Protein AF-A0A077XNK5-F1 (afdb_monomer_lite)

Secondary structure (DSSP, 8-state):
-------SEEEEEEEEEEE---SS---EEEEEEEEEE----------------------

Sequence (59 aa):
MHVAYRADAVIGFSVNIDEISGKGTQMFMITAIGTPVLLNEIKHIQAEAVGRDIDGSVI

Foldseek 3Di:
DDDDDPAPDWPPKDWDWDFPDDDPDTDIDIDIDTDGHHDDDDPPPPPPPPPPPPPPDDD

Structure (mmCIF, N/CA/C/O backbone):
data_AF-A0A077XNK5-F1
#
_entry.id   AF-A0A077XNK5-F1
#
loop_
_atom_site.group_PDB
_atom_site.id
_atom_site.type_symbol
_atom_site.label_atom_id
_atom_site.label_alt_id
_atom_site.label_comp_id
_atom_site.label_asym_id
_atom_site.label_entity_id
_atom_site.label_seq_id
_atom_site.pdbx_PDB_ins_code
_atom_site.Cartn_x
_atom_site.Cartn_y
_atom_site.Cartn_z
_atom_site.occupancy
_atom_site.B_iso_or_equiv
_atom_site.auth_seq_id
_atom_site.auth_comp_id
_atom_site.auth_asym_id
_atom_site.auth_atom_id
_atom_site.pdbx_PDB_model_num
ATOM 1 N N . MET A 1 1 ? -17.238 6.025 -9.754 1.00 41.94 1 MET A N 1
ATOM 2 C CA . MET A 1 1 ? -16.116 6.049 -10.716 1.00 41.94 1 MET A CA 1
ATOM 3 C C . MET A 1 1 ? -14.969 5.276 -10.085 1.00 41.94 1 MET A C 1
ATOM 5 O O . MET A 1 1 ? -14.478 5.710 -9.054 1.00 41.94 1 MET A O 1
ATOM 9 N N . HIS A 1 2 ? -14.637 4.092 -10.599 1.00 55.75 2 HIS A N 1
ATOM 10 C CA . HIS A 1 2 ? -13.556 3.262 -10.061 1.00 55.75 2 HIS A CA 1
ATOM 11 C C . HIS A 1 2 ? -12.350 3.419 -10.988 1.00 55.75 2 HIS A C 1
ATOM 13 O O . HIS A 1 2 ? -12.453 3.123 -12.177 1.00 55.75 2 HIS A O 1
ATOM 19 N N . VAL A 1 3 ? -11.251 3.968 -10.473 1.00 64.44 3 VAL A N 1
ATOM 20 C CA . VAL A 1 3 ? -10.002 4.123 -11.224 1.00 64.44 3 VAL A CA 1
ATOM 21 C C . VAL A 1 3 ? -9.090 2.991 -10.780 1.00 64.44 3 VAL A C 1
ATOM 23 O O . VAL A 1 3 ? -8.583 3.007 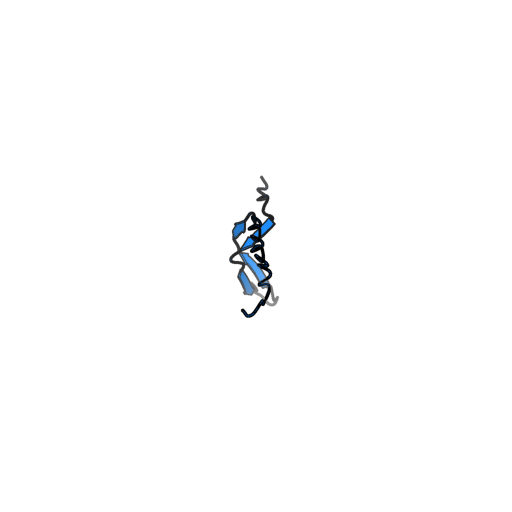-9.664 1.00 64.44 3 VAL A O 1
ATOM 26 N N . ALA A 1 4 ? -8.932 1.986 -11.637 1.00 81.19 4 ALA A N 1
ATOM 27 C CA . ALA A 1 4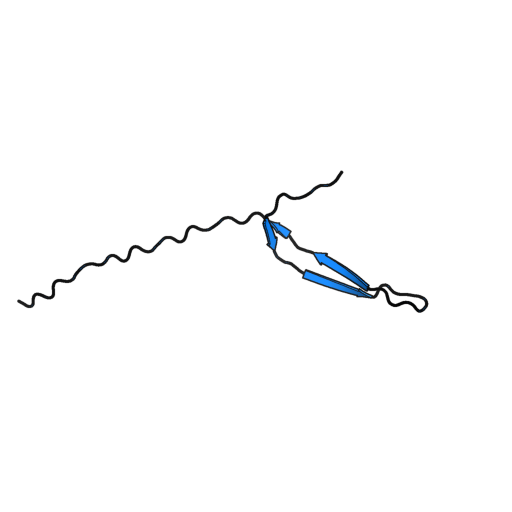 ? -7.932 0.946 -11.458 1.00 81.19 4 ALA A CA 1
ATOM 28 C C . ALA A 1 4 ? -6.730 1.286 -12.343 1.00 81.19 4 ALA A C 1
ATOM 30 O O . ALA A 1 4 ? -6.858 1.389 -13.566 1.00 81.19 4 ALA A O 1
ATOM 31 N N . TYR A 1 5 ? -5.564 1.474 -11.730 1.00 81.31 5 TYR A N 1
ATOM 32 C CA . TYR A 1 5 ? -4.314 1.584 -12.471 1.00 81.31 5 TYR A CA 1
ATOM 33 C C . TYR A 1 5 ? -3.986 0.199 -13.038 1.00 81.31 5 TYR A C 1
ATOM 35 O O . TYR A 1 5 ? -3.955 -0.777 -12.292 1.00 81.31 5 TYR A O 1
ATOM 43 N N . ARG A 1 6 ? -3.777 0.089 -14.356 1.00 90.19 6 ARG A N 1
ATOM 44 C CA . ARG A 1 6 ? -3.372 -1.164 -15.026 1.00 90.19 6 ARG A CA 1
ATOM 45 C C . ARG A 1 6 ? -1.893 -1.475 -14.747 1.00 90.19 6 ARG A C 1
ATOM 47 O O . ARG A 1 6 ? -1.117 -1.593 -15.682 1.00 90.19 6 ARG A O 1
ATOM 54 N N . ALA A 1 7 ? -1.506 -1.505 -13.478 1.00 93.31 7 ALA A N 1
ATOM 55 C CA . ALA A 1 7 ? -0.151 -1.774 -13.014 1.00 93.31 7 ALA A CA 1
ATOM 56 C C . ALA A 1 7 ? 0.102 -3.283 -12.877 1.00 93.31 7 ALA A C 1
ATOM 58 O O . ALA A 1 7 ? -0.843 -4.054 -12.703 1.00 93.31 7 ALA A O 1
ATOM 59 N N . ASP A 1 8 ? 1.370 -3.685 -12.925 1.00 94.38 8 ASP A N 1
ATOM 60 C CA . ASP A 1 8 ? 1.826 -5.069 -12.720 1.00 94.38 8 ASP A CA 1
ATOM 61 C C . ASP A 1 8 ? 2.690 -5.232 -11.454 1.00 94.38 8 ASP A C 1
ATOM 63 O O . ASP A 1 8 ? 2.966 -6.356 -11.036 1.00 94.38 8 ASP A O 1
ATOM 67 N N . ALA A 1 9 ? 3.052 -4.124 -10.798 1.00 94.31 9 ALA A N 1
ATOM 68 C CA . ALA A 1 9 ? 3.747 -4.119 -9.518 1.00 94.31 9 ALA A CA 1
ATOM 69 C C . ALA A 1 9 ? 3.400 -2.892 -8.657 1.00 94.31 9 ALA A C 1
ATOM 71 O O . ALA A 1 9 ? 2.896 -1.875 -9.139 1.00 94.31 9 ALA A O 1
ATOM 72 N N . VAL A 1 10 ? 3.709 -2.987 -7.359 1.00 95.94 10 VAL A N 1
ATOM 73 C CA . VAL A 1 10 ? 3.643 -1.885 -6.389 1.00 95.94 10 VAL A CA 1
ATOM 74 C C . VAL A 1 10 ? 5.006 -1.752 -5.718 1.00 95.94 10 VAL A C 1
ATOM 76 O O . VAL A 1 10 ? 5.511 -2.717 -5.148 1.00 95.94 10 VAL A O 1
ATOM 79 N N . ILE A 1 11 ? 5.601 -0.561 -5.778 1.00 96.25 11 ILE A N 1
ATOM 80 C CA . ILE A 1 11 ? 6.902 -0.263 -5.161 1.00 96.25 11 ILE A CA 1
ATOM 81 C C . ILE A 1 11 ? 6.758 0.720 -4.001 1.00 96.25 11 ILE A C 1
ATOM 83 O O . ILE A 1 11 ? 5.760 1.435 -3.899 1.00 96.25 11 ILE A O 1
ATOM 87 N N . GLY A 1 12 ? 7.765 0.762 -3.124 1.00 96.94 12 GLY A N 1
ATOM 88 C CA . GLY A 1 12 ? 7.715 1.594 -1.917 1.00 96.94 12 GLY A CA 1
ATOM 89 C C . GLY A 1 12 ? 6.581 1.181 -0.976 1.00 96.94 12 GLY A C 1
ATOM 90 O O . GLY A 1 12 ? 5.949 2.037 -0.366 1.00 96.94 12 GLY A O 1
ATOM 91 N N . PHE A 1 13 ? 6.287 -0.121 -0.927 1.00 97.56 13 PHE A N 1
ATOM 92 C CA . PHE A 1 13 ? 5.176 -0.672 -0.166 1.00 97.56 13 PHE A CA 1
ATOM 93 C C . PHE A 1 13 ? 5.417 -0.542 1.339 1.00 97.56 13 PHE A C 1
ATOM 95 O O . PHE A 1 13 ? 6.460 -0.955 1.848 1.00 97.56 13 PHE A O 1
ATOM 102 N N . SER A 1 14 ? 4.435 -0.003 2.050 1.00 97.75 14 SER A N 1
ATOM 103 C CA . SER A 1 14 ? 4.430 0.084 3.504 1.00 97.75 14 SER A CA 1
ATOM 104 C C . SER A 1 14 ? 3.069 -0.307 4.063 1.00 97.75 14 SER A C 1
ATOM 106 O O . SER A 1 14 ? 2.033 -0.144 3.415 1.00 97.75 14 SER A O 1
ATOM 108 N N . VAL A 1 15 ? 3.086 -0.840 5.283 1.00 97.94 15 VAL A N 1
ATOM 109 C CA . VAL A 1 15 ? 1.885 -1.209 6.027 1.00 97.94 15 VAL A CA 1
ATOM 110 C C . VAL A 1 15 ? 1.938 -0.519 7.377 1.00 97.94 15 VAL A C 1
ATOM 112 O O . VAL A 1 15 ? 2.927 -0.648 8.096 1.00 97.94 15 VAL A O 1
ATOM 115 N N . ASN A 1 16 ? 0.867 0.192 7.711 1.00 97.44 16 ASN A N 1
ATOM 116 C CA . ASN A 1 16 ? 0.617 0.682 9.055 1.00 97.44 16 ASN A CA 1
ATOM 117 C C . ASN A 1 16 ? -0.543 -0.095 9.686 1.00 97.44 16 ASN A C 1
ATOM 119 O O . ASN A 1 16 ? -1.494 -0.469 8.994 1.00 97.44 16 ASN A O 1
ATOM 123 N N . ILE A 1 17 ? -0.454 -0.326 10.994 1.00 95.62 17 ILE A N 1
ATOM 124 C CA . ILE A 1 17 ? -1.490 -0.978 11.790 1.00 95.62 17 ILE A CA 1
ATOM 125 C C . ILE A 1 17 ? -1.797 -0.064 12.965 1.00 95.62 17 ILE A C 1
ATOM 127 O O . ILE A 1 17 ? -0.975 0.096 13.864 1.00 95.62 17 ILE A O 1
ATOM 131 N N . ASP A 1 18 ? -3.000 0.491 12.960 1.00 93.19 18 ASP A N 1
ATOM 132 C CA . ASP A 1 18 ? -3.472 1.380 14.009 1.00 93.19 18 ASP A CA 1
ATOM 133 C C . ASP A 1 18 ? -4.591 0.691 14.787 1.00 93.19 18 ASP A C 1
ATOM 135 O O . ASP A 1 18 ? -5.529 0.152 14.197 1.00 93.19 18 ASP A O 1
ATOM 139 N N . GLU A 1 19 ? -4.538 0.721 16.117 1.00 91.38 19 GLU A N 1
ATOM 140 C CA . GLU A 1 19 ? -5.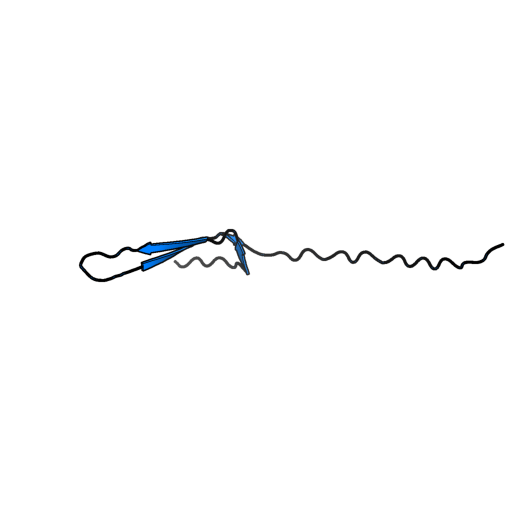717 0.400 16.917 1.00 91.38 19 GLU A CA 1
ATOM 141 C C . GLU A 1 19 ? -6.645 1.619 16.938 1.00 91.38 19 GLU A C 1
ATOM 143 O O . GLU A 1 19 ? -6.268 2.701 17.379 1.00 91.38 19 GLU A O 1
ATOM 148 N N . ILE A 1 20 ? -7.875 1.443 16.464 1.00 91.62 20 ILE A N 1
ATOM 149 C CA . ILE A 1 20 ? -8.888 2.509 16.383 1.00 91.62 20 ILE A CA 1
ATOM 150 C C . ILE A 1 20 ? -10.022 2.303 17.394 1.00 91.62 20 ILE A C 1
ATOM 152 O O . ILE A 1 20 ? -11.131 2.815 17.233 1.00 91.62 20 ILE A O 1
ATOM 156 N N . SER A 1 21 ? -9.774 1.485 18.412 1.00 81.94 21 SER A N 1
ATOM 157 C CA . SER A 1 21 ? -10.804 0.975 19.303 1.00 81.94 21 SER A CA 1
ATOM 158 C C . SER A 1 21 ? -11.173 1.943 20.432 1.00 81.94 21 SER A C 1
ATOM 160 O O . SER A 1 21 ? -10.356 2.707 20.944 1.00 81.94 21 SER A O 1
ATOM 162 N N . GLY A 1 22 ? -12.445 1.896 20.832 1.00 73.88 22 GLY A N 1
ATOM 163 C CA . GLY A 1 22 ? -12.992 2.605 21.982 1.00 73.88 22 GLY A CA 1
ATOM 164 C C . GLY A 1 22 ? -14.227 1.877 22.521 1.00 73.88 22 GLY A C 1
ATOM 165 O O . GLY A 1 22 ? -14.986 1.285 21.758 1.00 73.88 22 GLY A O 1
ATOM 166 N N . LYS A 1 23 ? -14.446 1.945 23.844 1.00 74.31 23 LYS A N 1
ATOM 167 C CA . LYS A 1 23 ? -15.587 1.341 24.576 1.00 74.31 23 LYS A CA 1
ATOM 168 C C . LYS A 1 23 ? -15.616 -0.202 24.643 1.00 74.31 23 LYS A C 1
ATOM 170 O O . LYS A 1 23 ? -16.690 -0.794 24.610 1.00 74.31 23 LYS A O 1
ATOM 175 N N . GLY A 1 24 ? -14.462 -0.855 24.805 1.00 81.50 24 GLY A N 1
ATOM 176 C CA . GLY A 1 24 ? -14.395 -2.269 25.226 1.00 81.50 24 GLY A CA 1
ATOM 177 C C . GLY A 1 24 ? -14.392 -3.318 24.107 1.00 81.50 24 GLY A C 1
ATOM 178 O O . GLY A 1 24 ? -14.514 -4.506 24.387 1.00 81.50 24 GLY A O 1
ATOM 179 N N . THR A 1 25 ? -14.223 -2.904 22.853 1.00 83.38 25 THR A N 1
ATOM 180 C CA . THR A 1 25 ? -13.890 -3.791 21.724 1.00 83.38 25 THR A CA 1
ATOM 181 C C . THR A 1 25 ? -12.501 -3.427 21.224 1.00 83.38 25 THR A C 1
ATOM 183 O O . THR A 1 25 ? -12.137 -2.270 21.361 1.00 83.38 25 THR A O 1
ATOM 186 N N . GLN A 1 26 ? -11.738 -4.377 20.673 1.00 86.31 26 GLN A N 1
ATOM 187 C CA . GLN A 1 26 ? -10.462 -4.100 20.000 1.00 86.31 26 GLN A CA 1
ATOM 188 C C . GLN A 1 26 ? -10.697 -4.101 18.488 1.00 86.31 26 GLN A C 1
ATOM 190 O O . GLN A 1 26 ? -11.228 -5.067 17.941 1.00 86.31 26 GLN A O 1
ATOM 195 N N . MET A 1 27 ? -10.331 -3.011 17.819 1.00 93.25 27 MET A N 1
ATOM 196 C CA . MET A 1 27 ? -10.454 -2.843 16.372 1.00 93.25 27 MET A CA 1
ATOM 197 C C . MET A 1 27 ? -9.144 -2.307 15.826 1.00 93.25 27 MET A C 1
ATOM 199 O O . MET A 1 27 ? -8.615 -1.330 16.352 1.00 93.25 27 MET A O 1
ATOM 203 N N . PHE A 1 28 ? -8.675 -2.910 14.739 1.00 92.50 28 PHE A N 1
ATOM 204 C CA . PHE A 1 28 ? -7.432 -2.531 14.085 1.00 92.50 28 PHE A CA 1
ATOM 205 C C . PHE A 1 28 ? -7.716 -2.101 12.649 1.00 92.50 28 PHE A C 1
ATOM 207 O O . PHE A 1 28 ? -8.396 -2.803 11.901 1.00 92.50 28 PHE A O 1
ATOM 214 N N . MET A 1 29 ? -7.192 -0.943 12.269 1.00 95.19 29 MET A N 1
ATOM 215 C CA . MET A 1 29 ? -7.144 -0.473 10.896 1.00 95.19 29 MET A CA 1
ATOM 216 C C . MET A 1 29 ? -5.793 -0.862 10.305 1.00 95.19 29 MET A C 1
ATOM 218 O O . MET A 1 29 ? -4.749 -0.498 10.839 1.00 95.19 29 MET A O 1
ATOM 222 N N . ILE A 1 30 ? -5.818 -1.593 9.193 1.00 96.50 30 ILE A N 1
ATOM 223 C CA . ILE A 1 30 ? -4.614 -1.926 8.433 1.00 96.50 30 ILE A CA 1
ATOM 224 C C . ILE A 1 30 ? -4.612 -1.052 7.186 1.00 96.50 30 ILE A C 1
ATOM 226 O O . ILE A 1 30 ? -5.494 -1.176 6.336 1.00 96.50 30 ILE A O 1
ATOM 230 N N . THR A 1 31 ? -3.616 -0.180 7.078 1.00 97.44 31 THR A N 1
ATOM 231 C CA . THR A 1 31 ? -3.443 0.709 5.930 1.00 97.44 31 THR A CA 1
ATOM 232 C C . THR A 1 31 ? -2.217 0.275 5.147 1.00 97.44 31 THR A C 1
ATOM 234 O O . THR A 1 31 ? -1.117 0.247 5.690 1.00 97.44 31 THR A O 1
ATOM 237 N N . ALA A 1 32 ? -2.395 -0.038 3.866 1.00 97.50 32 ALA A N 1
ATOM 238 C CA . ALA A 1 32 ? -1.301 -0.340 2.951 1.00 97.50 32 ALA A CA 1
ATOM 239 C C . ALA A 1 32 ? -1.134 0.799 1.939 1.00 97.50 32 ALA A C 1
ATOM 241 O O . ALA A 1 32 ? -2.112 1.245 1.338 1.00 97.50 32 ALA A O 1
ATOM 242 N N . ILE A 1 33 ? 0.099 1.266 1.753 1.00 97.50 33 ILE A N 1
ATOM 243 C CA . ILE A 1 33 ? 0.440 2.361 0.839 1.00 97.50 33 ILE A CA 1
ATOM 244 C C . ILE A 1 33 ? 1.561 1.893 -0.085 1.00 97.50 33 ILE A C 1
ATOM 246 O O . ILE A 1 33 ? 2.445 1.144 0.320 1.00 97.50 33 ILE A O 1
ATOM 250 N N . GLY A 1 34 ? 1.532 2.340 -1.335 1.00 96.75 34 GLY A N 1
ATOM 251 C CA . GLY A 1 34 ? 2.611 2.133 -2.290 1.00 96.75 34 GLY A CA 1
ATOM 252 C C . GLY A 1 34 ? 2.311 2.811 -3.621 1.00 96.75 34 GLY A C 1
ATOM 253 O O . GLY A 1 34 ? 1.213 3.329 -3.838 1.00 96.75 34 GLY A O 1
ATOM 254 N N . THR A 1 35 ? 3.291 2.791 -4.517 1.00 96.06 35 THR A N 1
ATOM 255 C CA . THR A 1 35 ? 3.183 3.381 -5.854 1.00 96.06 35 THR A CA 1
ATOM 256 C C . THR A 1 35 ? 2.965 2.278 -6.890 1.00 96.06 35 THR A C 1
ATOM 258 O O . THR A 1 35 ? 3.851 1.433 -7.045 1.00 96.06 35 THR A O 1
ATOM 261 N N . PRO A 1 36 ? 1.829 2.255 -7.612 1.00 95.81 36 PRO A N 1
ATOM 262 C CA . PRO A 1 36 ? 1.615 1.311 -8.704 1.00 95.81 36 PRO A CA 1
ATOM 263 C C . PRO A 1 36 ? 2.518 1.660 -9.896 1.00 95.81 36 PRO A C 1
ATOM 265 O O . PRO A 1 36 ? 2.601 2.823 -10.292 1.00 95.81 36 PRO A O 1
ATOM 268 N N . VAL A 1 37 ? 3.184 0.663 -10.479 1.00 94.62 37 VAL A N 1
ATOM 269 C CA . VAL A 1 37 ? 4.109 0.827 -11.613 1.00 94.62 37 VAL A CA 1
ATOM 270 C C . VAL A 1 37 ? 3.881 -0.238 -12.691 1.00 94.62 37 VAL A C 1
ATOM 272 O O . VAL A 1 37 ? 3.219 -1.246 -12.451 1.00 94.62 37 VAL A O 1
ATOM 275 N N . LEU A 1 38 ? 4.422 0.018 -13.884 1.00 94.75 38 LEU A N 1
ATOM 276 C CA . LEU A 1 38 ? 4.594 -0.967 -14.953 1.00 94.75 38 LEU A CA 1
ATOM 277 C C . LEU A 1 38 ? 6.070 -1.362 -15.007 1.00 94.75 38 LEU A C 1
ATOM 279 O O . LEU A 1 38 ? 6.928 -0.494 -15.199 1.00 94.75 38 LEU A O 1
ATOM 283 N N . LEU A 1 39 ? 6.372 -2.641 -14.827 1.00 91.81 39 LEU A N 1
ATOM 284 C CA . LEU A 1 39 ? 7.723 -3.169 -14.939 1.00 91.81 39 LEU A CA 1
ATOM 285 C C . LEU A 1 39 ? 8.099 -3.325 -16.413 1.00 91.81 39 LEU A C 1
ATOM 287 O O . LEU A 1 39 ? 7.311 -3.765 -17.245 1.00 91.81 39 LEU A O 1
ATOM 291 N N . ASN A 1 40 ? 9.340 -2.975 -16.739 1.00 87.94 40 ASN A N 1
ATOM 292 C CA . ASN A 1 40 ? 9.916 -3.250 -18.046 1.00 87.94 40 ASN A CA 1
ATOM 293 C C . ASN A 1 40 ? 11.100 -4.192 -17.853 1.00 87.94 40 ASN A C 1
ATOM 295 O O . ASN A 1 40 ? 12.007 -3.891 -17.074 1.00 87.94 40 ASN A O 1
ATOM 299 N N . GLU A 1 41 ? 11.096 -5.327 -18.544 1.00 82.00 41 GLU A N 1
ATOM 300 C CA . GLU A 1 41 ? 12.219 -6.255 -18.491 1.00 82.00 41 GLU A CA 1
ATOM 301 C C . GLU A 1 41 ? 13.452 -5.602 -19.122 1.00 82.00 41 GLU A C 1
ATOM 303 O O . GLU A 1 41 ? 13.466 -5.243 -20.304 1.00 82.00 41 GLU A O 1
ATOM 308 N N . ILE A 1 42 ? 14.522 -5.462 -18.342 1.00 79.00 42 ILE A N 1
ATOM 309 C CA . ILE A 1 42 ? 15.828 -5.141 -18.909 1.00 79.00 42 ILE A CA 1
ATOM 310 C C . ILE A 1 42 ? 16.336 -6.433 -19.540 1.00 79.00 42 ILE A C 1
ATOM 312 O O . ILE A 1 42 ? 16.659 -7.389 -18.837 1.00 79.00 42 ILE A O 1
ATOM 316 N N . LYS A 1 43 ? 16.398 -6.473 -20.875 1.00 72.12 43 LYS A N 1
ATOM 317 C CA . LYS A 1 43 ? 17.008 -7.593 -21.596 1.00 72.12 43 LYS A CA 1
ATOM 318 C C . LYS A 1 43 ? 18.431 -7.772 -21.075 1.00 72.12 43 LYS A C 1
ATOM 320 O O . LYS A 1 43 ? 19.268 -6.889 -21.261 1.00 72.12 43 LYS A O 1
ATOM 325 N N . HIS A 1 44 ? 18.703 -8.905 -20.434 1.00 67.12 44 HIS A N 1
ATOM 326 C CA . HIS A 1 44 ? 20.070 -9.297 -20.131 1.00 67.12 44 HIS A CA 1
ATOM 327 C C . HIS A 1 44 ? 20.828 -9.378 -21.457 1.00 67.12 44 HIS A C 1
ATOM 329 O O . HIS A 1 44 ? 20.544 -10.236 -22.293 1.00 67.12 44 HIS A O 1
ATOM 335 N N . ILE A 1 45 ? 21.767 -8.455 -21.666 1.00 71.75 45 ILE A N 1
ATOM 336 C CA . ILE A 1 45 ? 22.754 -8.587 -22.731 1.00 71.75 45 ILE A CA 1
ATOM 337 C C . ILE A 1 45 ? 23.560 -9.825 -22.354 1.00 71.75 45 ILE A C 1
ATOM 339 O O . ILE A 1 45 ? 24.298 -9.812 -21.367 1.00 71.75 45 ILE A O 1
ATOM 343 N N . GLN A 1 46 ? 23.364 -10.919 -23.089 1.00 61.41 46 GLN A N 1
ATOM 344 C CA . GLN A 1 46 ? 24.274 -12.050 -23.018 1.00 61.41 46 GLN A CA 1
ATOM 345 C C . GLN A 1 46 ? 25.625 -11.503 -23.465 1.00 61.41 46 GLN A C 1
ATOM 347 O O . GLN A 1 46 ? 25.786 -11.124 -24.623 1.00 61.41 46 GLN A O 1
ATOM 352 N N . ALA A 1 47 ? 26.563 -11.364 -22.529 1.00 63.41 47 ALA A N 1
ATOM 353 C CA . ALA A 1 47 ? 27.947 -11.150 -22.894 1.00 63.41 47 ALA A CA 1
ATOM 354 C C . ALA A 1 47 ? 28.341 -12.377 -23.714 1.00 63.41 47 ALA A C 1
ATOM 356 O O . ALA A 1 47 ? 28.456 -13.472 -23.163 1.00 63.41 47 ALA A O 1
ATOM 357 N N . GLU A 1 48 ? 28.440 -12.219 -25.033 1.00 61.88 48 GLU A N 1
ATOM 358 C CA . GLU A 1 48 ? 28.984 -13.253 -25.896 1.00 61.88 48 GLU A CA 1
ATOM 359 C C . GLU A 1 48 ? 30.346 -13.624 -25.314 1.00 61.88 48 GLU A C 1
ATOM 361 O O . GLU A 1 48 ? 31.265 -12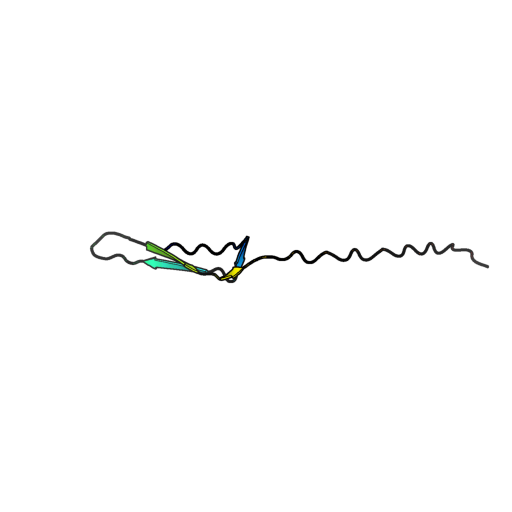.801 -25.251 1.00 61.88 48 GLU A O 1
ATOM 366 N N . ALA A 1 49 ? 30.464 -14.855 -24.818 1.00 63.66 49 ALA A N 1
ATOM 367 C CA . A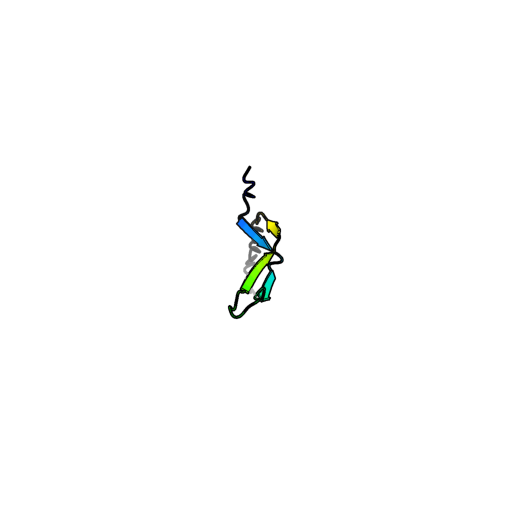LA A 1 49 ? 31.761 -15.428 -24.545 1.00 63.66 49 ALA A CA 1
ATOM 368 C C . ALA A 1 49 ? 32.457 -15.513 -25.903 1.00 63.66 49 ALA A C 1
ATOM 370 O O . ALA A 1 49 ? 32.196 -16.421 -26.690 1.00 63.66 49 ALA A O 1
ATOM 371 N N . VAL A 1 50 ? 33.302 -14.528 -26.205 1.00 62.66 50 VAL A N 1
ATOM 372 C CA . VAL A 1 50 ? 34.227 -14.598 -27.331 1.00 62.66 50 VAL A CA 1
ATOM 373 C C . VAL A 1 50 ? 35.244 -15.678 -26.967 1.00 62.66 50 VAL A C 1
ATOM 375 O O . VAL A 1 50 ? 36.318 -15.390 -26.442 1.00 62.66 50 VAL A O 1
ATOM 378 N N . GLY A 1 51 ? 34.864 -16.936 -27.190 1.00 59.38 51 GLY A N 1
ATOM 379 C CA . GLY A 1 51 ? 35.757 -18.081 -27.182 1.00 59.38 51 GLY A CA 1
ATOM 380 C C . GLY A 1 51 ? 36.734 -17.907 -28.331 1.00 59.38 51 GLY A C 1
ATOM 381 O O . GLY A 1 51 ? 36.474 -18.326 -29.453 1.00 59.38 51 GLY A O 1
ATOM 382 N N . ARG A 1 52 ? 37.828 -17.190 -28.076 1.00 60.03 52 ARG A N 1
ATOM 383 C CA . ARG A 1 52 ? 38.993 -17.234 -28.950 1.00 60.03 52 ARG A CA 1
ATOM 384 C C . ARG A 1 52 ? 39.728 -18.497 -28.551 1.00 60.03 52 ARG A C 1
ATOM 386 O O . ARG A 1 52 ? 40.378 -18.508 -27.509 1.00 60.03 52 ARG A O 1
ATOM 393 N N . ASP A 1 53 ? 39.576 -19.551 -29.340 1.00 67.44 53 ASP A N 1
ATOM 394 C CA . ASP A 1 53 ? 40.453 -20.708 -29.240 1.00 67.44 53 ASP A CA 1
ATOM 395 C C . ASP A 1 53 ? 41.887 -20.208 -29.453 1.00 67.44 53 ASP A C 1
ATOM 397 O O . ASP A 1 53 ? 42.245 -19.715 -30.525 1.00 67.44 53 ASP A O 1
ATOM 401 N N . ILE A 1 54 ? 42.688 -20.236 -28.389 1.00 69.06 54 ILE A N 1
ATOM 402 C CA . ILE A 1 54 ? 44.124 -19.987 -28.471 1.00 69.06 54 ILE A CA 1
ATOM 403 C C . ILE A 1 54 ? 44.740 -21.346 -28.788 1.00 69.06 54 ILE A C 1
ATOM 405 O O . ILE A 1 54 ? 44.931 -22.163 -27.888 1.00 69.06 54 ILE A O 1
ATOM 409 N N . ASP A 1 55 ? 45.000 -21.603 -30.069 1.00 70.38 55 ASP A N 1
ATOM 410 C CA . ASP A 1 55 ? 45.797 -22.753 -30.492 1.00 70.38 55 ASP A CA 1
ATOM 411 C C . ASP A 1 55 ? 47.219 -22.562 -29.950 1.00 70.38 55 ASP A C 1
ATOM 413 O O . ASP A 1 55 ? 47.976 -21.700 -30.402 1.00 70.38 55 ASP A O 1
ATOM 417 N N . GLY A 1 56 ? 47.536 -23.292 -28.881 1.00 64.94 56 GLY A N 1
ATOM 418 C CA . GLY A 1 56 ? 48.778 -23.190 -28.122 1.00 64.94 56 GLY A CA 1
ATOM 419 C C . GLY A 1 56 ? 49.981 -23.780 -28.854 1.00 64.94 56 GLY A C 1
ATOM 420 O O . GLY A 1 56 ? 50.721 -24.567 -28.265 1.00 64.94 56 GLY A O 1
ATOM 421 N N . SER A 1 57 ? 50.193 -23.420 -30.120 1.00 71.06 57 SER A N 1
ATOM 422 C CA . SER A 1 57 ? 51.397 -23.811 -30.845 1.00 71.06 57 SER A CA 1
ATOM 423 C C . SER A 1 57 ? 52.586 -22.998 -30.332 1.00 71.06 57 SER A C 1
ATOM 425 O O . SER A 1 57 ? 52.741 -21.816 -30.641 1.00 71.06 57 SER A O 1
ATOM 427 N N . VAL A 1 58 ? 53.435 -23.649 -29.540 1.00 63.25 58 VAL A N 1
ATOM 428 C CA . VAL A 1 58 ? 54.768 -23.152 -29.186 1.00 63.25 58 VAL A CA 1
ATOM 429 C C . VAL A 1 58 ? 55.677 -23.353 -30.401 1.00 63.25 58 VAL A C 1
ATOM 431 O O . VAL A 1 58 ? 55.848 -24.485 -30.853 1.00 63.25 58 VAL A O 1
ATOM 434 N N . ILE A 1 59 ? 56.207 -22.252 -30.943 1.00 64.25 59 ILE A N 1
ATOM 435 C CA . ILE A 1 59 ? 57.342 -22.254 -31.884 1.00 64.25 59 ILE A CA 1
ATOM 436 C C . ILE A 1 59 ? 58.664 -22.458 -31.148 1.00 64.25 59 ILE A C 1
ATOM 438 O O . ILE A 1 59 ? 58.795 -21.929 -30.020 1.00 64.25 59 ILE A O 1
#

Radius of gyration: 27.45 Å; chains: 1; bounding box: 74×30×57 Å

pLDDT: mean 81.9, std 14.64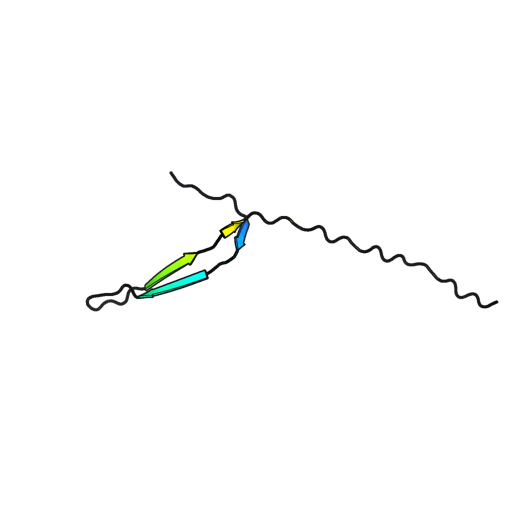, range [41.94, 97.94]